Protein AF-A0A432HZS6-F1 (afdb_monomer_lite)

Foldseek 3Di:
DDDPPQKDKDKAWDPDDDQPDDTDIKIKIWRQDPAKDFFDKDKDAADPRDWDPDKDKPAADWDDTRMIMGGRGIHGHGRMMMMD

Secondary structure (DSSP, 8-state):
------EEEEEE--S---TTS----EEEEEE-SSS-EEEEEEEEEPPTT---S---BSSSEEEESSEEEEEEEEE-TT-EEEE-

Sequence (84 aa):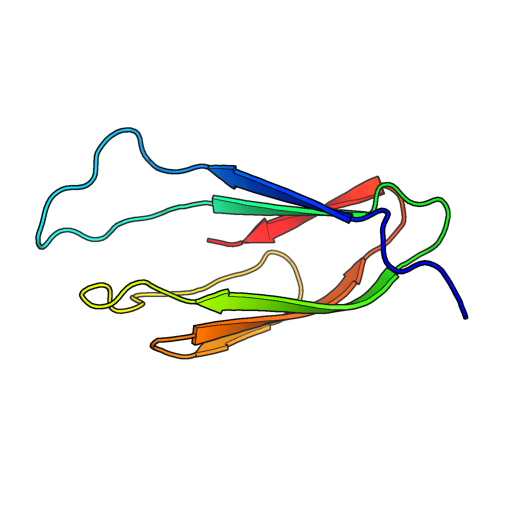
MLEFINQHIGIVFPETAIPGQDLTYTVVVSNLGTVTATGVTLTDGLPVGLEPVSATSTQGTCAGHQTVTCNLDDIAVFQMLQLR

Structure (mmCIF, N/CA/C/O backbone):
data_AF-A0A432HZS6-F1
#
_entry.id   AF-A0A432HZS6-F1
#
loop_
_atom_site.group_PDB
_atom_site.id
_atom_site.type_symbol
_atom_site.label_atom_id
_atom_site.label_alt_id
_atom_site.label_comp_id
_atom_site.label_asym_id
_atom_site.label_entity_id
_atom_site.label_seq_id
_atom_site.pdbx_PDB_ins_code
_atom_site.Cartn_x
_atom_site.Cartn_y
_atom_site.Cartn_z
_atom_site.occupancy
_atom_site.B_iso_or_equiv
_atom_site.auth_seq_id
_atom_site.auth_comp_id
_atom_site.auth_asym_id
_atom_site.auth_atom_id
_atom_site.pdbx_PDB_model_num
ATOM 1 N N . MET A 1 1 ? -25.361 -9.148 2.677 1.00 40.00 1 MET A N 1
ATOM 2 C CA . MET A 1 1 ? -24.804 -8.490 1.479 1.00 40.00 1 MET A CA 1
ATOM 3 C C . MET A 1 1 ? -24.354 -7.113 1.943 1.00 40.00 1 MET A C 1
ATOM 5 O O . MET A 1 1 ? -25.157 -6.199 1.930 1.00 40.00 1 MET A O 1
ATOM 9 N N . LEU A 1 2 ? -23.172 -7.026 2.564 1.00 27.58 2 LEU A N 1
ATOM 10 C CA . LEU A 1 2 ? -22.676 -5.790 3.182 1.00 27.58 2 LEU A CA 1
ATOM 11 C C . LEU A 1 2 ? -21.748 -5.075 2.197 1.00 27.58 2 LEU A C 1
ATOM 13 O O . LEU A 1 2 ? -20.990 -5.709 1.468 1.00 27.58 2 LEU A O 1
ATOM 17 N N . GLU A 1 3 ? -21.914 -3.762 2.145 1.00 37.81 3 GLU A N 1
ATOM 18 C CA . GLU A 1 3 ? -21.425 -2.818 1.148 1.00 37.81 3 GLU A CA 1
ATOM 19 C C . GLU A 1 3 ? -19.902 -2.631 1.241 1.00 37.81 3 GLU A C 1
ATOM 21 O O . GLU A 1 3 ? -19.398 -1.870 2.062 1.00 37.81 3 GLU A O 1
ATOM 26 N N . PHE A 1 4 ? -19.144 -3.299 0.373 1.00 45.47 4 PHE A N 1
ATOM 27 C CA . PHE A 1 4 ? -17.683 -3.160 0.271 1.00 45.47 4 PHE A CA 1
ATOM 28 C C . PHE A 1 4 ? -17.207 -1.822 -0.361 1.00 45.47 4 PHE A C 1
ATOM 30 O O . PHE A 1 4 ? -16.141 -1.791 -0.964 1.00 45.47 4 PHE A O 1
ATOM 37 N N . ILE A 1 5 ? -17.952 -0.706 -0.271 1.00 52.59 5 ILE A N 1
ATOM 38 C CA . ILE A 1 5 ? -17.709 0.488 -1.127 1.00 52.59 5 ILE A CA 1
ATOM 39 C C . ILE A 1 5 ? -17.392 1.796 -0.372 1.00 52.59 5 ILE A C 1
ATOM 41 O O . ILE A 1 5 ? -17.533 2.876 -0.931 1.00 52.59 5 ILE A O 1
ATOM 45 N N . ASN A 1 6 ? -16.899 1.745 0.869 1.00 54.62 6 ASN A N 1
ATOM 46 C CA . ASN A 1 6 ? -16.381 2.947 1.555 1.00 54.62 6 ASN A CA 1
ATOM 47 C C . ASN A 1 6 ? -14.850 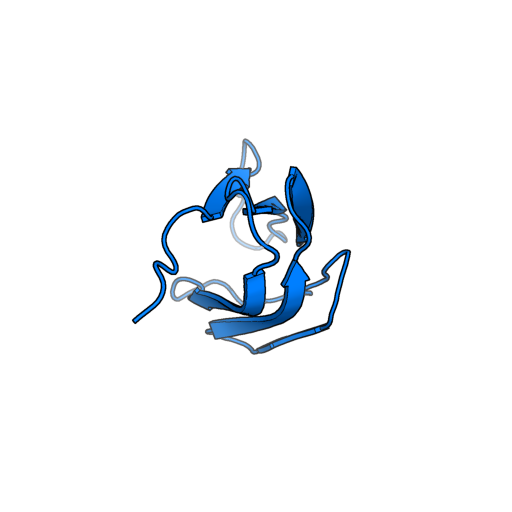2.944 1.676 1.00 54.62 6 ASN A C 1
ATOM 49 O O . ASN A 1 6 ? -14.305 3.392 2.683 1.00 54.62 6 ASN A O 1
ATOM 53 N N . GLN A 1 7 ? -14.149 2.418 0.669 1.00 56.91 7 GLN A N 1
ATOM 54 C CA . GLN A 1 7 ? -12.691 2.479 0.612 1.00 56.91 7 GLN A CA 1
ATOM 55 C C . GLN A 1 7 ? -12.249 3.439 -0.485 1.00 56.91 7 GLN A C 1
ATOM 57 O O . GLN A 1 7 ? -12.638 3.287 -1.642 1.00 56.91 7 GLN A O 1
ATOM 62 N N . HIS A 1 8 ? -11.458 4.443 -0.117 1.00 71.69 8 HIS A N 1
ATOM 63 C CA . HIS A 1 8 ? -10.854 5.353 -1.082 1.00 71.69 8 HIS A CA 1
ATOM 64 C C . HIS A 1 8 ? -9.436 4.878 -1.388 1.00 71.69 8 HIS A C 1
ATOM 66 O O . HIS A 1 8 ? -8.668 4.580 -0.470 1.00 71.69 8 HIS A O 1
ATOM 72 N N . ILE A 1 9 ? -9.084 4.845 -2.676 1.00 76.69 9 ILE A N 1
ATOM 73 C CA . ILE A 1 9 ? -7.718 4.599 -3.127 1.00 76.69 9 ILE A CA 1
ATOM 74 C C . ILE A 1 9 ? -7.143 5.875 -3.736 1.00 76.69 9 ILE A C 1
ATOM 76 O O . ILE A 1 9 ? -7.728 6.474 -4.635 1.00 76.69 9 ILE A O 1
ATOM 80 N N . GLY A 1 10 ? -6.015 6.328 -3.200 1.00 77.88 10 GLY A N 1
ATOM 81 C CA . GLY A 1 10 ? -5.237 7.432 -3.754 1.00 77.88 10 GLY A CA 1
ATOM 82 C C . GLY A 1 10 ? -3.901 6.912 -4.260 1.00 77.88 10 GLY A C 1
ATOM 83 O O . GLY A 1 10 ? -3.250 6.146 -3.558 1.00 77.88 10 GLY A O 1
ATOM 84 N N . ILE A 1 11 ? -3.478 7.331 -5.450 1.00 79.25 11 ILE A N 1
ATOM 85 C CA . ILE A 1 11 ? -2.137 7.035 -5.963 1.00 79.25 11 ILE A CA 1
ATOM 86 C C . ILE A 1 11 ? -1.392 8.355 -6.111 1.00 79.25 11 ILE A C 1
ATOM 88 O O . ILE A 1 11 ? -1.877 9.284 -6.756 1.00 79.25 11 ILE A O 1
ATOM 92 N N . VAL A 1 12 ? -0.218 8.437 -5.498 1.00 82.00 12 VAL A N 1
ATOM 93 C CA . VAL A 1 12 ? 0.705 9.561 -5.631 1.00 82.00 12 VAL A CA 1
ATOM 94 C C . VAL A 1 12 ? 1.851 9.108 -6.522 1.00 82.00 12 VAL A C 1
ATOM 96 O O . VAL A 1 12 ? 2.669 8.282 -6.113 1.00 82.00 12 VAL A O 1
ATOM 99 N N . PHE A 1 13 ? 1.888 9.639 -7.742 1.00 77.62 13 PHE A N 1
ATOM 100 C CA . PHE A 1 13 ? 2.987 9.427 -8.681 1.00 77.62 13 PHE A CA 1
ATOM 101 C C . PHE A 1 13 ? 4.090 10.468 -8.465 1.00 77.62 13 PHE A C 1
ATOM 103 O O . PHE A 1 13 ? 3.795 11.597 -8.061 1.00 77.62 13 PHE A O 1
ATOM 110 N N . PRO A 1 14 ? 5.354 10.124 -8.753 1.00 75.44 14 PRO A N 1
ATOM 111 C CA . PRO A 1 14 ? 6.413 11.117 -8.800 1.00 75.44 14 PRO A CA 1
ATOM 112 C C . PRO A 1 14 ? 6.185 12.070 -9.983 1.00 75.44 14 PRO A C 1
ATOM 114 O O . PRO A 1 14 ? 5.634 11.688 -11.015 1.00 75.44 14 PRO A O 1
ATOM 117 N N . GLU A 1 15 ? 6.635 13.317 -9.843 1.00 75.50 15 GLU A N 1
ATOM 118 C CA . GLU A 1 15 ? 6.464 14.362 -10.869 1.00 75.50 15 GLU A CA 1
ATOM 119 C C . GLU A 1 15 ? 7.194 14.044 -12.182 1.00 75.50 15 GLU A C 1
ATOM 121 O O . GLU A 1 15 ? 6.854 14.587 -13.233 1.00 75.50 15 GLU A O 1
ATOM 126 N N . THR A 1 16 ? 8.197 13.164 -12.137 1.00 77.12 16 THR A N 1
ATOM 127 C CA . THR A 1 16 ? 8.961 12.736 -13.308 1.00 77.12 16 THR A CA 1
ATOM 128 C C . THR A 1 16 ? 9.158 11.224 -13.315 1.00 77.12 16 THR A C 1
ATOM 130 O O . THR A 1 16 ? 9.486 10.617 -12.298 1.00 77.12 16 THR A O 1
ATOM 133 N N . ALA A 1 17 ? 8.973 10.625 -14.492 1.00 81.88 17 ALA A N 1
ATOM 134 C CA . ALA A 1 17 ? 9.332 9.246 -14.789 1.00 81.88 17 ALA A CA 1
ATOM 135 C C . ALA A 1 17 ? 10.401 9.264 -15.886 1.00 81.88 17 ALA A C 1
ATOM 137 O O . ALA A 1 17 ? 10.189 9.848 -16.952 1.00 81.88 17 ALA A O 1
ATOM 138 N N . ILE A 1 18 ? 11.558 8.661 -15.620 1.00 86.69 18 ILE A N 1
ATOM 139 C CA . ILE A 1 18 ? 12.689 8.632 -16.551 1.00 86.69 18 ILE A CA 1
ATOM 140 C C . ILE A 1 18 ? 12.877 7.182 -17.012 1.00 86.69 18 ILE A C 1
ATOM 142 O O . ILE A 1 18 ? 13.063 6.310 -16.164 1.00 86.69 18 ILE A O 1
ATOM 146 N N . PRO A 1 19 ? 12.846 6.891 -18.325 1.00 84.44 19 PRO A N 1
ATOM 147 C CA . PRO A 1 19 ? 13.068 5.536 -18.819 1.00 84.44 19 PRO A CA 1
ATOM 148 C C . PRO A 1 19 ? 14.389 4.942 -18.316 1.00 84.44 19 PRO A C 1
ATOM 150 O O . PRO A 1 19 ? 15.435 5.587 -18.394 1.00 84.44 19 PRO A O 1
ATOM 153 N N . GLY A 1 20 ? 14.335 3.705 -17.820 1.00 86.31 20 GLY A N 1
ATOM 154 C CA . GLY A 1 20 ? 15.498 2.989 -17.283 1.00 86.31 20 GLY A CA 1
ATOM 155 C C . GLY A 1 20 ? 15.910 3.383 -15.860 1.00 86.31 20 GLY A C 1
ATOM 156 O O . GLY A 1 20 ? 16.915 2.868 -15.380 1.00 86.31 20 GLY A O 1
ATOM 157 N N . GLN A 1 21 ? 15.167 4.275 -15.199 1.00 88.00 21 GLN A N 1
ATOM 158 C CA . GLN A 1 21 ? 15.298 4.561 -13.768 1.00 88.00 21 GLN A CA 1
ATOM 159 C C . GLN A 1 21 ? 14.150 3.915 -12.991 1.00 88.00 21 GLN A C 1
ATOM 161 O O . GLN A 1 21 ? 13.055 3.726 -13.529 1.00 88.00 21 GLN A O 1
ATOM 166 N N . ASP A 1 22 ? 14.396 3.641 -11.713 1.00 88.19 22 ASP A N 1
ATOM 167 C CA . ASP A 1 22 ? 13.361 3.157 -10.807 1.00 88.19 22 ASP A CA 1
ATOM 168 C C . ASP A 1 22 ? 12.296 4.239 -10.585 1.00 88.19 22 ASP A C 1
ATOM 170 O O . ASP A 1 22 ? 12.594 5.423 -10.394 1.00 88.19 22 ASP A O 1
ATOM 174 N N . LEU A 1 23 ? 11.034 3.812 -10.598 1.00 86.31 23 LEU A N 1
ATOM 175 C CA . LEU A 1 23 ? 9.874 4.656 -10.349 1.00 86.31 23 LEU A CA 1
ATOM 176 C C . LEU A 1 23 ? 9.264 4.282 -9.000 1.00 86.31 23 LEU A C 1
ATOM 178 O O . LEU A 1 23 ? 8.696 3.204 -8.855 1.00 86.31 23 LEU A O 1
ATOM 182 N N . THR A 1 24 ? 9.319 5.198 -8.037 1.00 87.75 24 THR A N 1
ATOM 183 C CA . THR A 1 24 ? 8.660 5.012 -6.739 1.00 87.75 24 THR A CA 1
ATOM 184 C C . THR A 1 24 ? 7.351 5.787 -6.713 1.00 87.75 24 THR A C 1
ATOM 186 O O . THR A 1 24 ? 7.360 7.011 -6.845 1.00 87.75 24 THR A O 1
ATOM 189 N N . TYR A 1 25 ? 6.233 5.100 -6.493 1.00 85.75 25 TYR A N 1
ATOM 190 C CA . TYR A 1 25 ? 4.931 5.717 -6.241 1.00 85.75 25 TYR A CA 1
ATOM 191 C C . TYR A 1 25 ? 4.409 5.297 -4.867 1.00 85.75 25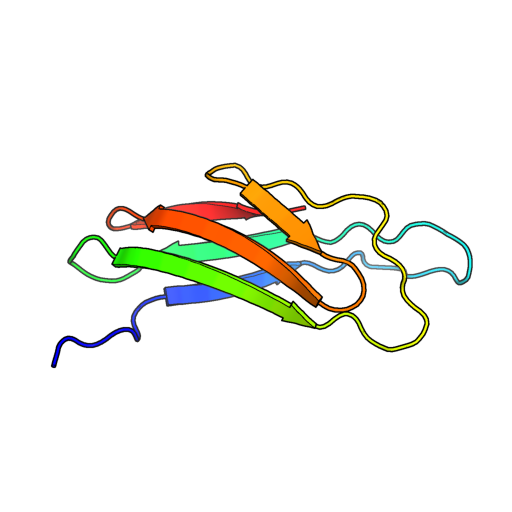 TYR A C 1
ATOM 193 O O . TYR A 1 25 ? 4.961 4.421 -4.209 1.00 85.75 25 TYR A O 1
ATOM 201 N N . THR A 1 26 ? 3.397 5.994 -4.359 1.00 87.75 26 THR A N 1
ATOM 202 C CA . THR A 1 26 ? 2.767 5.645 -3.081 1.00 87.75 26 THR A CA 1
ATOM 203 C C . THR A 1 26 ? 1.278 5.450 -3.286 1.00 87.75 26 THR A C 1
ATOM 205 O O . THR A 1 26 ? 0.595 6.352 -3.771 1.00 87.75 26 THR A O 1
ATOM 208 N N . VAL A 1 27 ? 0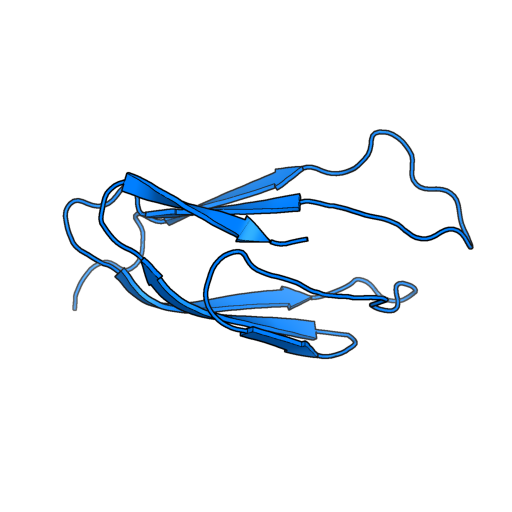.770 4.288 -2.887 1.00 89.19 27 VAL A N 1
ATOM 209 C CA . VAL A 1 27 ? -0.665 4.003 -2.859 1.00 89.19 27 VAL A CA 1
ATOM 210 C C . VAL A 1 27 ? -1.167 4.191 -1.435 1.00 89.19 27 VAL A C 1
ATOM 212 O O . VAL A 1 27 ? -0.562 3.712 -0.480 1.00 89.19 27 VAL A O 1
ATOM 215 N N . VAL A 1 28 ? -2.273 4.907 -1.284 1.00 89.88 28 VAL A N 1
ATOM 216 C CA . VAL A 1 28 ? -2.957 5.120 -0.011 1.00 89.88 28 VAL A CA 1
ATOM 217 C C . VAL A 1 28 ? -4.306 4.427 -0.075 1.00 89.88 28 VAL A C 1
ATOM 219 O O . VAL A 1 28 ? -5.135 4.764 -0.921 1.00 89.88 28 VAL A O 1
ATOM 222 N N . VAL A 1 29 ? -4.530 3.486 0.837 1.00 90.31 29 VAL A N 1
ATOM 223 C CA . VAL A 1 29 ? -5.809 2.790 1.010 1.00 90.31 29 VAL A CA 1
ATOM 224 C C . VAL A 1 29 ? -6.412 3.244 2.329 1.00 90.31 29 VAL A C 1
ATOM 226 O O . VAL A 1 29 ? -5.750 3.176 3.363 1.00 90.31 29 VAL A O 1
ATOM 229 N N . SER A 1 30 ? -7.655 3.718 2.320 1.00 89.06 30 SER A N 1
ATOM 230 C CA . SER A 1 30 ? -8.347 4.139 3.541 1.00 89.06 30 SER A CA 1
ATOM 231 C C . SER A 1 30 ? -9.730 3.519 3.656 1.00 89.06 30 SER A C 1
ATOM 233 O O . SER A 1 30 ? -10.444 3.403 2.663 1.00 89.06 30 SER A O 1
ATOM 235 N N . ASN A 1 31 ? -10.122 3.140 4.875 1.00 90.75 31 ASN A N 1
ATOM 236 C CA . ASN A 1 31 ? -11.492 2.732 5.181 1.00 90.75 31 ASN A CA 1
ATOM 237 C C . ASN A 1 31 ? -12.257 3.927 5.762 1.00 90.75 31 ASN A C 1
ATOM 239 O O . ASN A 1 31 ? -12.087 4.286 6.925 1.00 90.75 31 ASN A O 1
ATOM 243 N N . LEU A 1 32 ? -13.102 4.545 4.943 1.00 87.44 32 LEU A N 1
ATOM 244 C CA . LEU A 1 32 ? -13.957 5.674 5.319 1.00 87.44 32 LEU A CA 1
ATOM 245 C C . LEU A 1 32 ? -15.351 5.223 5.791 1.00 87.44 32 LEU A C 1
ATOM 247 O O . LEU A 1 32 ? -16.222 6.059 6.025 1.00 87.44 32 LEU A O 1
ATOM 251 N N . GLY A 1 33 ? -15.584 3.912 5.895 1.00 84.50 33 GLY A N 1
ATOM 252 C CA . GLY A 1 33 ? -16.832 3.346 6.394 1.00 84.50 33 GLY A CA 1
ATOM 253 C C . GLY A 1 33 ? -16.963 3.457 7.910 1.00 84.50 33 GLY A C 1
ATOM 254 O O . GLY A 1 33 ? -16.035 3.835 8.613 1.00 84.50 33 GLY A O 1
ATOM 255 N N . THR A 1 34 ? -18.127 3.082 8.435 1.00 86.81 34 THR A N 1
ATOM 256 C CA . THR A 1 34 ? -18.407 3.063 9.883 1.00 86.81 34 THR A CA 1
ATOM 257 C C . THR A 1 34 ? -18.118 1.712 10.540 1.00 86.81 34 THR A C 1
ATOM 259 O O . THR A 1 34 ? -18.306 1.559 11.747 1.00 86.81 34 THR A O 1
ATOM 262 N N . VAL A 1 35 ? -17.659 0.731 9.758 1.00 91.25 35 VAL A N 1
ATOM 263 C CA . VAL A 1 35 ? -17.310 -0.624 10.202 1.00 91.25 35 VAL A CA 1
ATOM 264 C C . VAL A 1 35 ? -15.924 -1.015 9.695 1.00 91.25 35 VAL A C 1
ATOM 266 O O . VAL A 1 35 ? -15.483 -0.536 8.649 1.00 91.25 35 VAL A O 1
ATOM 269 N N . THR A 1 36 ? -15.234 -1.887 10.432 1.00 89.44 36 THR A N 1
ATOM 270 C CA . THR A 1 36 ? -13.949 -2.459 10.006 1.00 89.44 36 THR A CA 1
ATOM 271 C C . THR A 1 36 ? -14.126 -3.219 8.696 1.00 89.44 36 THR A C 1
ATOM 273 O O . THR A 1 36 ? -15.033 -4.043 8.571 1.00 89.44 36 THR A O 1
ATOM 276 N N . ALA A 1 37 ? -13.253 -2.952 7.727 1.00 89.38 37 ALA A N 1
ATOM 277 C CA . ALA A 1 37 ? -13.187 -3.721 6.497 1.00 89.38 37 ALA A CA 1
ATOM 278 C C . ALA A 1 37 ? -12.297 -4.939 6.732 1.00 89.38 37 ALA A C 1
ATOM 280 O O . ALA A 1 37 ? -11.140 -4.772 7.098 1.00 89.38 37 ALA A O 1
ATOM 281 N N . THR A 1 38 ? -12.836 -6.140 6.541 1.00 92.31 38 THR A N 1
ATOM 282 C CA . THR A 1 38 ? -12.122 -7.391 6.823 1.00 92.31 38 THR A CA 1
ATOM 283 C C . THR A 1 38 ? -11.711 -8.108 5.548 1.00 92.31 38 THR A C 1
ATOM 285 O O . THR A 1 38 ? -12.490 -8.130 4.591 1.00 92.31 38 THR A O 1
ATOM 288 N N . GLY A 1 39 ? -10.546 -8.756 5.557 1.00 89.56 39 GLY A N 1
ATOM 289 C CA . GLY A 1 39 ? -10.056 -9.531 4.411 1.00 89.56 39 GLY A CA 1
ATOM 290 C C . GLY A 1 39 ? -9.812 -8.673 3.168 1.00 89.56 39 GLY A C 1
ATOM 291 O O . GLY A 1 39 ? -10.178 -9.061 2.059 1.00 89.56 39 GLY A O 1
ATOM 292 N N . VAL A 1 40 ? -9.255 -7.477 3.358 1.00 90.25 40 VAL A N 1
ATOM 293 C CA . VAL A 1 40 ? -8.985 -6.532 2.278 1.00 90.25 40 VAL A CA 1
ATOM 294 C C . VAL A 1 40 ? -7.759 -6.979 1.488 1.00 90.25 40 VAL A C 1
ATOM 296 O O . VAL A 1 40 ? -6.672 -7.177 2.035 1.00 90.25 40 VAL A O 1
ATOM 299 N N . THR A 1 41 ? -7.926 -7.066 0.172 1.00 90.88 41 THR A N 1
ATOM 300 C CA . THR A 1 41 ? -6.840 -7.323 -0.774 1.00 90.88 41 THR A CA 1
ATOM 301 C C . THR A 1 41 ? -6.791 -6.196 -1.796 1.00 90.88 41 THR A C 1
ATOM 303 O O . THR A 1 41 ? -7.797 -5.872 -2.425 1.00 90.88 41 THR A O 1
ATOM 306 N N . LEU A 1 42 ? -5.605 -5.624 -1.990 1.00 90.50 42 LEU A N 1
ATOM 307 C CA . LEU A 1 42 ? -5.311 -4.701 -3.079 1.00 90.50 42 LEU A CA 1
ATOM 308 C C . LEU A 1 42 ? -4.618 -5.459 -4.212 1.00 90.50 42 LEU A C 1
ATOM 310 O O . LEU A 1 42 ? -3.717 -6.256 -3.968 1.00 90.50 42 LEU A O 1
ATOM 314 N N . THR A 1 43 ? -5.022 -5.196 -5.452 1.00 90.88 43 THR A N 1
ATOM 315 C CA . THR A 1 43 ? -4.356 -5.715 -6.651 1.00 90.88 43 THR A CA 1
ATOM 316 C C . THR A 1 43 ? -3.996 -4.550 -7.560 1.00 90.88 43 THR A C 1
ATOM 318 O O . THR A 1 43 ? -4.871 -3.761 -7.910 1.00 90.88 43 THR A O 1
ATOM 321 N N . ASP A 1 44 ? -2.725 -4.457 -7.937 1.00 88.00 44 ASP A N 1
ATOM 322 C CA . ASP A 1 44 ? -2.184 -3.437 -8.829 1.00 88.00 44 ASP A CA 1
ATOM 323 C C . ASP A 1 44 ? -1.565 -4.098 -10.065 1.00 88.00 44 ASP A C 1
ATOM 325 O O . ASP A 1 44 ? -0.666 -4.935 -9.963 1.00 88.00 44 ASP A O 1
ATOM 329 N N . GLY A 1 45 ? -2.093 -3.765 -11.241 1.00 88.62 45 GLY A N 1
ATOM 330 C CA . GLY A 1 45 ? -1.609 -4.272 -12.518 1.00 88.62 45 GLY A CA 1
ATOM 331 C C . GLY A 1 45 ? -0.595 -3.307 -13.108 1.00 88.62 45 GLY A C 1
ATOM 332 O O . GLY A 1 45 ? -0.976 -2.265 -13.641 1.00 88.62 45 GLY A O 1
ATOM 333 N N . LEU A 1 46 ? 0.683 -3.676 -13.070 1.00 85.75 46 LEU A N 1
ATOM 334 C CA . LEU A 1 46 ? 1.732 -2.867 -13.670 1.00 85.75 46 LEU A CA 1
ATOM 335 C C . LEU A 1 46 ? 1.589 -2.889 -15.202 1.00 85.75 46 LEU A C 1
ATOM 337 O O . LEU A 1 46 ? 1.435 -3.969 -15.784 1.00 85.75 46 LEU A O 1
ATOM 341 N N . PRO A 1 47 ? 1.649 -1.728 -15.880 1.00 84.38 47 PRO A N 1
ATOM 342 C CA . PRO A 1 47 ? 1.706 -1.661 -17.333 1.00 84.38 47 PRO A CA 1
ATOM 343 C C . PRO A 1 47 ? 2.868 -2.470 -17.912 1.00 84.38 47 PRO A C 1
ATOM 345 O O . PRO A 1 47 ? 3.926 -2.609 -17.294 1.00 84.38 47 PRO A O 1
ATOM 348 N N . VAL A 1 48 ? 2.697 -2.947 -19.146 1.00 84.38 48 VAL A N 1
ATOM 349 C CA . VAL A 1 48 ? 3.784 -3.618 -19.864 1.00 84.38 48 VAL A CA 1
ATOM 350 C C . VAL A 1 48 ? 4.975 -2.664 -20.018 1.00 84.38 48 VAL A C 1
ATOM 352 O O . VAL A 1 48 ? 4.806 -1.506 -20.403 1.00 84.38 48 VAL A O 1
ATOM 355 N N . GLY A 1 49 ? 6.178 -3.147 -19.704 1.00 82.38 49 GLY A N 1
ATOM 356 C CA . GLY A 1 49 ? 7.402 -2.340 -19.708 1.00 82.38 49 GLY A CA 1
ATOM 357 C C . GLY A 1 49 ? 7.803 -1.766 -18.346 1.00 82.38 49 GLY A C 1
ATOM 358 O O . GLY A 1 49 ? 8.866 -1.155 -18.261 1.00 82.38 49 GLY A O 1
ATOM 359 N N . LEU A 1 50 ? 7.005 -1.985 -17.294 1.00 84.31 50 LEU A N 1
ATOM 360 C CA . LEU A 1 50 ? 7.439 -1.823 -15.907 1.00 84.31 50 LEU A CA 1
ATOM 361 C C . LEU A 1 50 ? 7.668 -3.192 -15.266 1.00 84.31 50 LEU A C 1
ATOM 363 O O . LEU A 1 50 ? 6.830 -4.086 -15.384 1.00 84.31 50 LEU A O 1
ATOM 367 N N . GLU A 1 51 ? 8.784 -3.314 -14.557 1.00 86.19 51 GLU A N 1
ATOM 368 C CA . GLU A 1 51 ? 9.113 -4.457 -13.707 1.00 86.19 51 GLU A CA 1
ATOM 369 C C . GLU A 1 51 ? 9.106 -3.982 -12.248 1.00 86.19 51 GLU A C 1
ATOM 371 O O . GLU A 1 51 ? 9.679 -2.925 -11.957 1.00 86.19 51 GLU A O 1
ATOM 376 N N . PRO A 1 52 ? 8.469 -4.707 -11.314 1.00 87.62 52 PRO A N 1
ATOM 377 C CA . PRO A 1 52 ? 8.517 -4.322 -9.914 1.00 87.62 52 PRO A CA 1
ATOM 378 C C . PRO A 1 52 ? 9.915 -4.548 -9.349 1.00 87.62 52 PRO A C 1
ATOM 380 O O . PRO A 1 52 ? 10.477 -5.638 -9.442 1.00 87.62 52 PRO A O 1
ATOM 383 N N . VAL A 1 53 ? 10.441 -3.520 -8.691 1.00 89.38 53 VAL A N 1
ATOM 384 C CA . VAL A 1 53 ? 11.698 -3.611 -7.937 1.00 89.38 53 VAL A CA 1
ATOM 385 C C . VAL A 1 53 ? 11.420 -4.060 -6.503 1.00 89.38 53 VAL A C 1
ATOM 387 O O . VAL A 1 53 ? 12.056 -4.975 -5.983 1.00 89.38 53 VAL A O 1
ATOM 390 N N . SER A 1 54 ? 10.430 -3.438 -5.866 1.00 89.31 54 SER A N 1
ATOM 391 C CA . SER A 1 54 ? 9.976 -3.763 -4.516 1.00 89.31 54 SER A CA 1
ATOM 392 C C . SER A 1 54 ? 8.529 -3.329 -4.328 1.00 89.31 54 SER A C 1
ATOM 394 O O . SER A 1 54 ? 8.118 -2.339 -4.923 1.00 89.31 54 SER A O 1
ATOM 396 N N . ALA A 1 55 ? 7.797 -4.032 -3.466 1.00 90.56 55 ALA A N 1
ATOM 397 C CA . ALA A 1 55 ? 6.489 -3.606 -2.988 1.00 90.56 55 ALA A CA 1
ATOM 398 C C . ALA A 1 55 ? 6.416 -3.821 -1.474 1.00 90.56 55 ALA A C 1
ATOM 400 O O . ALA A 1 55 ? 6.674 -4.915 -0.968 1.00 90.56 55 ALA A O 1
ATOM 401 N N . THR A 1 56 ? 6.073 -2.772 -0.744 1.00 92.56 56 THR A N 1
ATOM 402 C CA . THR A 1 56 ? 5.993 -2.754 0.715 1.00 92.56 56 THR A CA 1
ATOM 403 C C . THR A 1 56 ? 4.691 -2.109 1.161 1.00 92.56 56 THR A C 1
ATOM 405 O O . THR A 1 56 ? 4.146 -1.242 0.487 1.00 92.56 56 THR A O 1
ATOM 408 N N . SER A 1 57 ? 4.183 -2.536 2.312 1.00 92.88 57 SER A N 1
ATOM 409 C CA . SER A 1 57 ? 2.975 -1.985 2.921 1.00 92.88 57 SER A CA 1
ATOM 410 C C . SER A 1 57 ? 3.220 -1.724 4.400 1.00 92.88 57 SER A C 1
ATOM 412 O O . SER A 1 57 ? 3.979 -2.444 5.049 1.00 92.88 57 SER A O 1
ATOM 414 N N . THR A 1 58 ? 2.550 -0.714 4.952 1.00 92.81 58 THR A N 1
ATOM 415 C CA . THR A 1 58 ? 2.515 -0.471 6.400 1.00 92.81 58 THR A CA 1
ATOM 416 C C . THR A 1 58 ? 1.751 -1.554 7.171 1.00 92.81 58 THR A C 1
ATOM 418 O O . THR A 1 58 ? 1.910 -1.651 8.385 1.00 92.81 58 THR A O 1
ATOM 421 N N . GLN A 1 59 ? 0.919 -2.353 6.493 1.00 93.38 59 GLN A N 1
ATOM 422 C CA . GLN A 1 59 ? 0.198 -3.494 7.065 1.00 93.38 59 GLN A CA 1
ATOM 423 C C . GLN A 1 59 ? 0.089 -4.639 6.053 1.00 93.38 59 GLN A C 1
ATOM 425 O O . GLN A 1 59 ? -0.187 -4.412 4.874 1.00 93.38 59 GLN A O 1
ATOM 430 N N . GLY A 1 60 ? 0.268 -5.868 6.533 1.00 91.44 60 GLY A N 1
ATOM 431 C CA . GLY A 1 60 ? 0.176 -7.060 5.703 1.00 91.44 60 GLY A CA 1
ATOM 432 C C . GLY A 1 60 ? 1.377 -7.230 4.769 1.00 91.44 60 GLY A C 1
ATOM 433 O O . GLY A 1 60 ? 2.481 -6.769 5.066 1.00 91.44 60 GLY A O 1
ATOM 434 N N . THR A 1 61 ? 1.185 -7.933 3.653 1.00 93.50 61 THR A N 1
ATOM 435 C CA . THR A 1 61 ? 2.283 -8.333 2.756 1.00 93.50 61 THR A CA 1
ATOM 436 C C . THR A 1 61 ? 1.924 -8.141 1.293 1.00 93.50 61 THR A C 1
ATOM 438 O O . THR A 1 61 ? 0.824 -8.512 0.883 1.00 93.50 61 THR A O 1
ATOM 441 N N . CYS A 1 62 ? 2.883 -7.648 0.509 1.00 93.00 62 CYS A N 1
ATOM 442 C CA . CYS A 1 62 ? 2.782 -7.493 -0.938 1.00 93.00 62 CYS A CA 1
ATOM 443 C C . CYS A 1 62 ? 3.701 -8.476 -1.663 1.00 93.00 62 CYS A C 1
ATOM 445 O O . CYS A 1 62 ? 4.845 -8.673 -1.253 1.00 93.00 62 CYS A O 1
ATOM 447 N N . ALA A 1 63 ? 3.218 -9.067 -2.751 1.00 93.00 63 ALA A N 1
ATOM 448 C CA . ALA A 1 63 ? 4.016 -9.911 -3.632 1.00 93.00 63 ALA A CA 1
ATOM 449 C C . ALA A 1 63 ? 3.459 -9.888 -5.059 1.00 93.00 63 ALA A C 1
ATOM 451 O O . ALA A 1 63 ? 2.272 -9.639 -5.265 1.00 93.00 63 ALA A O 1
ATOM 452 N N . GLY A 1 64 ? 4.309 -10.185 -6.040 1.00 90.75 64 GLY A N 1
ATOM 453 C CA . GLY A 1 64 ? 3.909 -10.289 -7.439 1.00 90.75 64 GLY A CA 1
ATOM 454 C C . GLY A 1 64 ? 4.933 -9.700 -8.400 1.00 90.75 64 GLY A C 1
ATOM 455 O O . GLY A 1 64 ? 5.942 -9.141 -7.980 1.00 90.75 64 GLY A O 1
ATOM 456 N N . HIS A 1 65 ? 4.660 -9.864 -9.694 1.00 86.75 65 HIS A N 1
ATOM 457 C CA . HIS A 1 65 ? 5.489 -9.333 -10.779 1.00 86.75 65 HIS A CA 1
ATOM 458 C C . HIS A 1 65 ? 4.671 -8.346 -11.622 1.00 86.75 65 HIS A C 1
ATOM 460 O O . HIS A 1 65 ? 4.446 -7.216 -11.212 1.00 86.75 65 HIS A O 1
ATOM 466 N N . GLN A 1 66 ? 4.101 -8.790 -12.744 1.00 88.88 66 GLN A N 1
ATOM 467 C CA . GLN A 1 66 ? 3.238 -7.936 -13.572 1.00 88.88 66 GLN A CA 1
ATOM 468 C C . GLN A 1 66 ? 1.963 -7.475 -12.846 1.00 88.88 66 GLN A C 1
ATOM 470 O O . GLN A 1 66 ? 1.338 -6.482 -13.207 1.00 88.88 66 GLN A O 1
ATOM 475 N N . THR A 1 67 ? 1.554 -8.221 -11.825 1.00 90.69 67 THR A N 1
ATOM 476 C CA . THR A 1 67 ? 0.454 -7.857 -10.940 1.00 90.69 67 THR A CA 1
ATOM 477 C C . THR A 1 67 ? 0.942 -8.002 -9.512 1.00 90.69 67 THR A C 1
ATOM 479 O O . THR A 1 67 ? 1.315 -9.104 -9.108 1.00 90.69 67 THR A O 1
ATOM 482 N N . VAL A 1 68 ? 0.965 -6.896 -8.776 1.00 91.81 68 VAL A N 1
ATOM 483 C CA . VAL A 1 68 ? 1.310 -6.850 -7.358 1.00 91.81 68 VAL A CA 1
ATOM 484 C C . VAL A 1 68 ? 0.025 -7.010 -6.558 1.00 91.81 68 VAL A C 1
ATOM 486 O O . VAL A 1 68 ? -0.932 -6.256 -6.730 1.00 91.81 68 VAL A O 1
ATOM 489 N N . THR A 1 69 ? -0.007 -7.996 -5.672 1.00 92.94 69 THR A N 1
ATOM 490 C CA . THR A 1 69 ? -1.129 -8.236 -4.768 1.00 92.94 69 THR A CA 1
ATOM 491 C C . THR A 1 69 ? -0.675 -8.012 -3.337 1.00 92.94 69 THR A C 1
ATOM 493 O O . THR A 1 69 ? 0.306 -8.606 -2.890 1.00 92.94 69 THR A O 1
ATOM 496 N N . CYS A 1 70 ? -1.408 -7.172 -2.614 1.00 93.94 70 CYS A N 1
ATOM 497 C CA . CYS A 1 70 ? -1.175 -6.882 -1.210 1.00 93.94 70 CYS A CA 1
ATOM 498 C C . CYS A 1 70 ? -2.363 -7.359 -0.380 1.00 93.94 70 CYS A C 1
ATOM 500 O O . CYS A 1 70 ? -3.479 -6.861 -0.531 1.00 93.94 70 CYS A O 1
ATOM 502 N N . ASN A 1 71 ? -2.110 -8.309 0.515 1.00 93.81 71 ASN A N 1
ATOM 503 C CA . ASN A 1 71 ? -3.074 -8.707 1.534 1.00 93.81 71 ASN A CA 1
ATOM 504 C C . ASN A 1 71 ? -2.928 -7.732 2.696 1.00 93.81 71 ASN A C 1
ATOM 506 O O . ASN A 1 71 ? -1.861 -7.690 3.300 1.00 93.81 71 ASN A O 1
ATOM 510 N N . LEU A 1 72 ? -3.959 -6.925 2.946 1.00 92.38 72 LEU A N 1
ATOM 511 C CA . LEU A 1 72 ? -3.971 -5.862 3.959 1.00 92.38 72 LEU A CA 1
ATOM 512 C C . LEU A 1 72 ? -4.723 -6.275 5.231 1.00 92.38 72 LEU A C 1
ATOM 514 O O . LEU A 1 72 ? -4.780 -5.501 6.182 1.00 92.38 72 LEU A O 1
ATOM 518 N N . ASP A 1 73 ? -5.271 -7.491 5.239 1.00 92.81 73 ASP A N 1
ATOM 519 C CA . ASP A 1 73 ? -6.066 -8.058 6.324 1.00 92.81 73 ASP A CA 1
ATOM 520 C C . A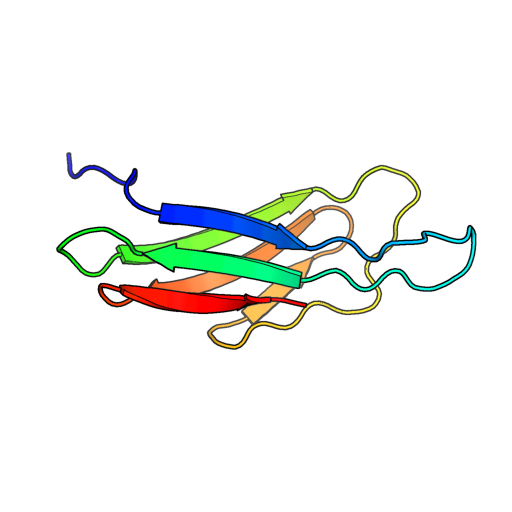SP A 1 73 ? -7.238 -7.136 6.702 1.00 92.81 73 ASP A C 1
ATOM 522 O O . ASP A 1 73 ? -8.076 -6.812 5.855 1.00 92.81 73 ASP A O 1
ATOM 526 N N . ASP A 1 74 ? -7.311 -6.730 7.967 1.00 92.56 74 ASP A N 1
ATOM 527 C CA . ASP A 1 74 ? -8.376 -5.890 8.488 1.00 92.56 74 ASP A CA 1
ATOM 528 C C . ASP A 1 74 ? -7.933 -4.423 8.550 1.00 92.56 74 ASP A C 1
ATOM 530 O O . ASP A 1 74 ? -6.945 -4.076 9.206 1.00 92.56 74 ASP A O 1
ATOM 534 N N . ILE A 1 75 ? -8.726 -3.549 7.927 1.00 91.81 75 ILE A N 1
ATOM 535 C CA . ILE A 1 75 ? -8.552 -2.095 7.958 1.00 91.81 75 ILE A CA 1
ATOM 536 C C . ILE A 1 75 ? -9.631 -1.497 8.859 1.00 91.81 75 ILE A C 1
ATOM 538 O O . ILE A 1 75 ? -10.823 -1.478 8.521 1.00 91.81 75 ILE A O 1
ATOM 542 N N . ALA A 1 76 ? -9.219 -0.990 10.019 1.00 92.31 76 ALA A N 1
ATOM 543 C CA . ALA A 1 76 ? -10.116 -0.351 10.970 1.00 92.31 76 ALA A CA 1
ATOM 544 C C . ALA A 1 76 ? -10.768 0.915 10.388 1.00 92.31 76 ALA A C 1
ATOM 546 O O . ALA A 1 76 ? -10.308 1.504 9.410 1.00 92.31 76 ALA A O 1
ATOM 547 N N . VAL A 1 77 ? -11.867 1.343 11.004 1.00 89.94 77 VAL A N 1
ATOM 548 C CA . VAL A 1 77 ? -12.585 2.569 10.631 1.00 89.94 77 VAL A CA 1
ATOM 549 C C . VAL A 1 77 ? -11.661 3.787 10.724 1.00 89.94 77 VAL A C 1
ATOM 551 O O . VAL A 1 77 ? -10.970 3.967 11.725 1.00 89.94 77 VAL A O 1
ATOM 554 N N . PHE A 1 78 ? -11.655 4.617 9.678 1.00 87.69 78 PHE A N 1
ATOM 555 C CA . PHE A 1 78 ? -10.784 5.787 9.497 1.00 87.69 78 PHE A CA 1
ATOM 556 C C . PHE A 1 78 ? -9.279 5.490 9.496 1.00 87.69 78 PHE A C 1
ATOM 558 O O . PHE A 1 78 ? -8.466 6.415 9.539 1.00 87.69 78 PHE A O 1
ATOM 565 N N . GLN A 1 79 ? -8.888 4.219 9.400 1.00 91.12 79 GLN A N 1
ATOM 566 C CA . GLN A 1 79 ? -7.494 3.846 9.222 1.00 91.12 79 GLN A CA 1
ATOM 567 C C . GLN A 1 79 ? -7.056 4.121 7.782 1.00 91.12 79 GLN A C 1
ATOM 569 O O . GLN A 1 79 ? -7.807 3.910 6.824 1.00 91.12 79 GLN A O 1
ATOM 574 N N . MET A 1 80 ? -5.811 4.574 7.646 1.00 89.31 80 MET A N 1
ATOM 575 C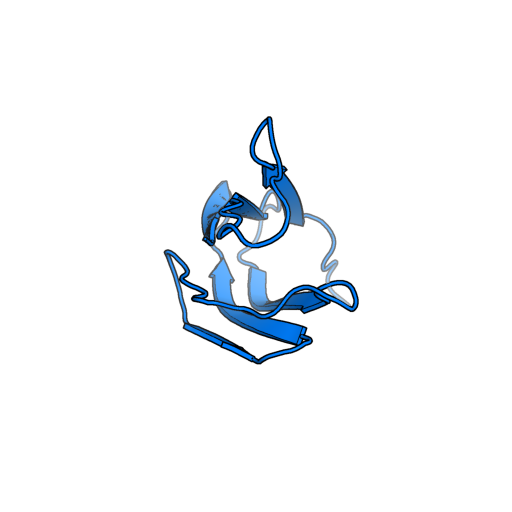 CA . MET A 1 80 ? -5.121 4.734 6.372 1.00 89.31 80 MET A CA 1
ATOM 576 C C . MET A 1 80 ? -3.884 3.843 6.357 1.00 89.31 80 MET A C 1
ATOM 578 O O . MET A 1 80 ? -3.145 3.778 7.340 1.00 89.31 80 MET A O 1
ATOM 582 N N . LEU A 1 81 ? -3.664 3.178 5.233 1.00 90.62 81 LEU A N 1
ATOM 583 C CA . LEU A 1 81 ? -2.496 2.362 4.952 1.00 90.62 81 LEU A CA 1
ATOM 584 C C . LEU A 1 81 ? -1.739 2.956 3.777 1.00 90.62 81 LEU A C 1
ATOM 586 O O . LEU A 1 81 ? -2.351 3.454 2.830 1.00 90.62 81 LEU A O 1
ATOM 590 N N . GLN A 1 82 ? -0.414 2.886 3.841 1.00 90.06 82 GLN A N 1
ATOM 591 C CA . GLN A 1 82 ? 0.452 3.324 2.757 1.00 90.06 82 GLN A CA 1
ATOM 592 C C . GLN A 1 82 ? 1.226 2.141 2.200 1.00 90.06 82 GLN A C 1
ATOM 594 O O . GLN A 1 82 ? 1.776 1.330 2.948 1.00 90.06 82 GLN A O 1
ATOM 599 N N . LEU A 1 83 ? 1.289 2.086 0.878 1.00 91.06 83 LEU A N 1
ATOM 600 C CA . LEU A 1 83 ? 2.066 1.124 0.126 1.00 91.06 83 LEU A CA 1
ATOM 601 C C . LEU A 1 83 ? 3.057 1.860 -0.769 1.00 91.06 83 LEU A C 1
ATOM 603 O O . LEU A 1 83 ? 2.763 2.964 -1.236 1.00 91.06 83 LEU A O 1
ATOM 607 N N . ARG A 1 84 ? 4.223 1.258 -0.975 1.00 87.12 84 ARG A N 1
ATOM 608 C CA . ARG A 1 84 ? 5.328 1.781 -1.779 1.00 87.12 84 ARG A CA 1
ATOM 609 C C . ARG A 1 84 ? 5.936 0.697 -2.636 1.00 87.12 84 ARG A C 1
ATOM 611 O O . ARG A 1 84 ? 6.163 -0.394 -2.064 1.00 87.12 84 ARG A O 1
#

pLDDT: mean 84.35, std 13.07, range [27.58, 93.94]

Radius of gyration: 13.91 Å; chains: 1; bounding box: 40×25×31 Å